Protein AF-A0A841BUG1-F1 (afdb_monomer_lite)

Sequence (80 aa):
MTTTPMESPVRQARLSHGWELVELALRVKFIADALGETTPKVGDLVTSLFLWENQREQVPTSYEALLDLVFDAYTRRVPA

Radius of gyration: 13.22 Å; chains: 1; bounding box: 41×25×34 Å

Structure (mmCIF, N/CA/C/O backbone):
data_AF-A0A841BUG1-F1
#
_entry.id   AF-A0A841BUG1-F1
#
loop_
_atom_site.group_PDB
_atom_site.id
_atom_site.type_symbol
_atom_site.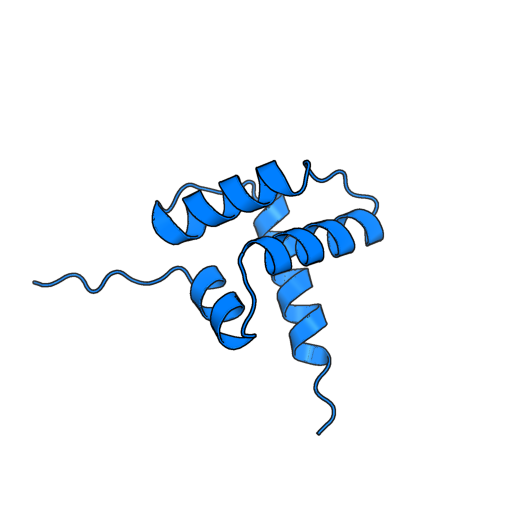label_atom_id
_atom_site.label_alt_id
_atom_site.label_comp_id
_atom_site.label_asym_id
_atom_site.label_entity_id
_atom_site.label_seq_id
_atom_site.pdbx_PDB_ins_code
_atom_site.Cartn_x
_atom_site.Cartn_y
_atom_site.Cartn_z
_atom_site.occupancy
_atom_site.B_iso_or_equiv
_atom_site.auth_seq_id
_atom_site.auth_comp_id
_atom_site.auth_asym_id
_atom_site.auth_atom_id
_atom_site.pdbx_PDB_model_num
ATOM 1 N N . MET A 1 1 ? 29.378 -17.245 -8.398 1.00 34.91 1 MET A N 1
ATOM 2 C CA . MET A 1 1 ? 27.914 -17.402 -8.494 1.00 34.91 1 MET A CA 1
ATOM 3 C C . MET A 1 1 ? 27.311 -16.049 -8.176 1.00 34.91 1 MET A C 1
ATOM 5 O O . MET A 1 1 ? 27.348 -15.637 -7.027 1.00 34.91 1 MET A O 1
ATOM 9 N N . THR A 1 2 ? 26.893 -15.299 -9.189 1.00 37.19 2 THR A N 1
ATOM 10 C CA . THR A 1 2 ? 26.181 -14.032 -9.004 1.00 37.19 2 THR A CA 1
ATOM 11 C C . THR A 1 2 ? 24.749 -14.386 -8.633 1.00 37.19 2 THR A C 1
ATOM 13 O O . THR A 1 2 ? 23.975 -14.822 -9.479 1.00 37.19 2 THR A O 1
ATOM 16 N N . THR A 1 3 ? 24.411 -14.294 -7.350 1.00 47.75 3 THR A N 1
ATOM 17 C CA . THR A 1 3 ? 23.022 -14.322 -6.902 1.00 47.75 3 THR A CA 1
ATOM 18 C C . THR A 1 3 ? 22.342 -13.091 -7.484 1.00 47.75 3 THR A C 1
ATOM 20 O O . THR A 1 3 ? 22.513 -11.984 -6.980 1.00 47.75 3 THR A O 1
ATOM 23 N N . THR A 1 4 ? 21.609 -13.259 -8.586 1.00 49.50 4 THR A N 1
ATOM 24 C CA . THR A 1 4 ? 20.671 -12.236 -9.052 1.00 49.50 4 THR A CA 1
ATOM 25 C C . THR A 1 4 ? 19.796 -11.876 -7.855 1.00 49.50 4 THR A C 1
ATOM 27 O O . THR A 1 4 ? 19.213 -12.788 -7.259 1.00 49.50 4 THR A O 1
ATOM 30 N N . PRO A 1 5 ? 19.739 -10.605 -7.423 1.00 53.56 5 PRO A N 1
ATOM 31 C CA . PRO A 1 5 ? 18.841 -10.236 -6.349 1.00 53.56 5 PRO A CA 1
ATOM 32 C C . PRO A 1 5 ? 17.429 -10.546 -6.837 1.00 53.56 5 PRO A C 1
ATOM 34 O O . PRO A 1 5 ? 16.928 -9.896 -7.746 1.00 53.56 5 PRO A O 1
ATOM 37 N N . MET A 1 6 ? 16.821 -11.590 -6.275 1.00 55.78 6 MET A N 1
ATOM 38 C CA . MET A 1 6 ? 15.415 -11.893 -6.498 1.00 55.78 6 MET A CA 1
ATOM 39 C C . MET A 1 6 ? 14.645 -10.678 -5.976 1.00 55.78 6 MET A C 1
ATOM 41 O O . MET A 1 6 ? 14.690 -10.390 -4.772 1.00 55.78 6 MET A O 1
ATOM 45 N N . GLU A 1 7 ? 14.110 -9.887 -6.906 1.00 64.50 7 GLU A N 1
ATOM 46 C CA . GLU A 1 7 ? 13.356 -8.672 -6.616 1.00 64.50 7 GLU A CA 1
ATOM 47 C C . GLU A 1 7 ? 12.096 -9.036 -5.826 1.00 64.50 7 GLU A C 1
ATOM 49 O O . GLU A 1 7 ? 11.518 -10.105 -6.025 1.00 64.50 7 GLU A O 1
ATOM 54 N N . SER A 1 8 ? 11.678 -8.163 -4.904 1.00 75.19 8 SER A N 1
ATOM 55 C CA . SER A 1 8 ? 10.431 -8.367 -4.162 1.00 75.19 8 SER A CA 1
ATOM 56 C C . SER A 1 8 ? 9.248 -8.465 -5.145 1.00 75.19 8 SER A C 1
ATOM 58 O O . SER A 1 8 ? 9.092 -7.556 -5.967 1.00 75.19 8 SER A O 1
ATOM 60 N N . PRO A 1 9 ? 8.392 -9.505 -5.067 1.00 79.88 9 PRO A N 1
ATOM 61 C CA . PRO A 1 9 ? 7.203 -9.627 -5.916 1.00 79.88 9 PRO A CA 1
ATOM 62 C C . PRO A 1 9 ? 6.289 -8.398 -5.847 1.00 79.88 9 PRO A C 1
ATOM 64 O O . PRO A 1 9 ? 5.733 -7.979 -6.858 1.00 79.88 9 PRO A O 1
ATOM 67 N N . VAL A 1 10 ? 6.200 -7.760 -4.675 1.00 82.44 10 VAL A N 1
ATOM 68 C CA . VAL A 1 10 ? 5.423 -6.527 -4.477 1.00 82.44 10 VAL A CA 1
ATOM 69 C C . VAL A 1 10 ? 6.039 -5.348 -5.217 1.00 82.44 10 VAL A C 1
ATOM 71 O O . VAL A 1 10 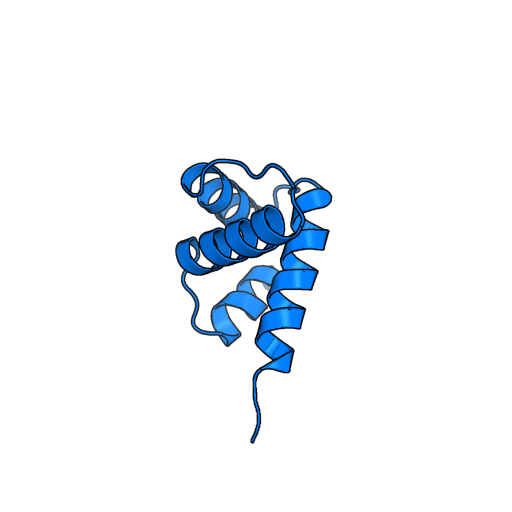? 5.313 -4.581 -5.849 1.00 82.44 10 VAL A O 1
ATOM 74 N N . ARG A 1 11 ? 7.374 -5.240 -5.222 1.00 87.31 11 ARG A N 1
ATOM 75 C CA . ARG A 1 11 ? 8.077 -4.224 -6.013 1.00 87.31 11 ARG A CA 1
ATOM 76 C C . ARG A 1 11 ? 7.794 -4.410 -7.501 1.00 87.31 11 ARG A C 1
ATOM 78 O O . ARG A 1 11 ? 7.489 -3.438 -8.184 1.00 87.31 11 ARG A O 1
ATOM 85 N N . GLN A 1 12 ? 7.868 -5.645 -7.999 1.00 87.00 12 GLN A N 1
ATOM 86 C CA . GLN A 1 12 ? 7.578 -5.943 -9.403 1.00 87.00 12 GLN A CA 1
ATOM 87 C C . GLN A 1 12 ? 6.122 -5.628 -9.760 1.00 87.00 12 GLN A C 1
ATOM 89 O O . GLN A 1 12 ? 5.878 -4.940 -10.749 1.00 87.00 12 GLN A O 1
ATOM 94 N N . ALA A 1 13 ? 5.165 -6.050 -8.929 1.00 86.75 13 ALA A N 1
ATOM 95 C CA . ALA A 1 13 ? 3.749 -5.759 -9.125 1.00 86.75 13 ALA A CA 1
ATOM 96 C C . ALA A 1 13 ? 3.481 -4.246 -9.142 1.00 86.75 13 ALA A C 1
ATOM 98 O O . ALA A 1 13 ? 2.893 -3.729 -10.093 1.00 86.75 13 ALA A O 1
ATOM 99 N N . ARG A 1 14 ? 3.996 -3.503 -8.155 1.00 91.69 14 ARG A N 1
ATOM 100 C CA . ARG A 1 14 ? 3.871 -2.041 -8.083 1.00 91.69 14 ARG A CA 1
ATOM 101 C C . ARG A 1 14 ? 4.430 -1.353 -9.332 1.00 91.69 14 ARG A C 1
ATOM 103 O O . ARG A 1 14 ? 3.750 -0.518 -9.926 1.00 91.69 14 ARG A O 1
ATOM 110 N N . LEU A 1 15 ? 5.645 -1.719 -9.743 1.00 90.50 15 LEU A N 1
ATOM 111 C CA . LEU A 1 15 ? 6.287 -1.156 -10.933 1.00 90.50 15 LEU A CA 1
ATOM 112 C C . LEU A 1 15 ? 5.539 -1.524 -12.222 1.00 90.50 15 LEU A C 1
ATOM 114 O O . LEU A 1 15 ? 5.458 -0.692 -13.120 1.00 90.50 15 LEU A O 1
ATOM 118 N N . SER A 1 16 ? 4.937 -2.714 -12.303 1.00 90.31 16 SER A N 1
ATOM 119 C CA . SER A 1 16 ? 4.122 -3.122 -13.458 1.00 90.31 16 SER A CA 1
ATOM 120 C C . SER A 1 16 ? 2.869 -2.258 -13.642 1.00 90.31 16 SER A C 1
ATOM 122 O O . SER A 1 16 ? 2.431 -2.036 -14.768 1.00 90.31 16 SER A O 1
ATOM 124 N N . HIS A 1 17 ? 2.339 -1.703 -12.550 1.00 88.31 17 HIS A N 1
ATOM 125 C CA . HIS A 1 17 ? 1.248 -0.734 -12.585 1.00 88.31 17 HIS A CA 1
ATOM 126 C C . HIS A 1 17 ? 1.720 0.723 -12.754 1.00 88.31 17 HIS A C 1
ATOM 128 O O . HIS A 1 17 ? 0.886 1.628 -12.802 1.00 88.31 17 HIS A O 1
ATOM 134 N N . GLY A 1 18 ? 3.035 0.965 -12.824 1.00 92.69 18 GLY A N 1
ATOM 135 C CA . GLY A 1 18 ? 3.616 2.306 -12.903 1.00 92.69 18 GLY A CA 1
ATOM 136 C C . GLY A 1 18 ? 3.431 3.133 -11.631 1.00 92.69 18 GLY A C 1
ATOM 137 O O . GLY A 1 18 ? 3.401 4.355 -11.715 1.00 92.69 18 GLY A O 1
ATOM 138 N N . TRP A 1 19 ? 3.256 2.486 -10.473 1.00 94.12 19 TRP A N 1
ATOM 139 C CA . TRP A 1 19 ? 2.995 3.187 -9.217 1.00 94.12 19 TRP A CA 1
ATOM 140 C C . TRP A 1 19 ? 4.276 3.551 -8.477 1.00 94.12 19 TRP A C 1
ATOM 142 O O . TRP A 1 19 ? 5.173 2.723 -8.294 1.00 94.12 19 TRP A O 1
ATOM 152 N N . GLU A 1 20 ? 4.302 4.750 -7.917 1.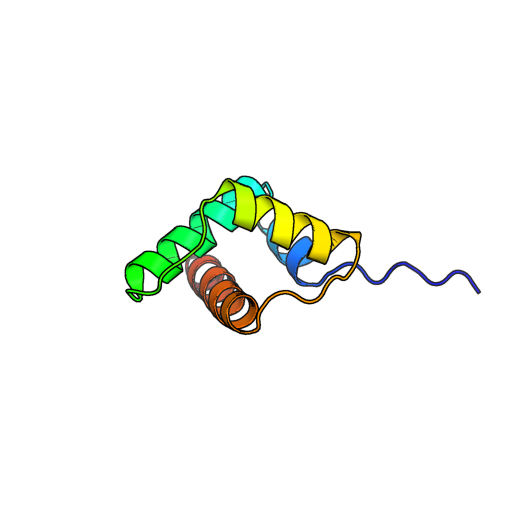00 94.44 20 GLU A N 1
ATOM 153 C CA . GLU A 1 20 ? 5.253 5.135 -6.884 1.00 94.44 20 GLU A CA 1
ATOM 154 C C . GLU A 1 20 ? 4.922 4.468 -5.540 1.00 94.44 20 GLU A C 1
ATOM 156 O O . GLU A 1 20 ? 3.809 4.004 -5.279 1.00 94.44 20 GLU A O 1
ATOM 161 N N . LEU A 1 21 ? 5.895 4.415 -4.631 1.00 92.62 21 LEU A N 1
ATOM 162 C CA . LEU A 1 21 ? 5.705 3.744 -3.340 1.00 92.62 21 LEU A CA 1
ATOM 163 C C . LEU A 1 21 ? 4.613 4.410 -2.482 1.00 92.62 21 LEU A C 1
ATOM 165 O O . LEU A 1 21 ? 3.818 3.732 -1.832 1.00 92.62 21 LEU A O 1
ATOM 169 N N . VAL A 1 22 ? 4.531 5.744 -2.533 1.00 95.12 22 VAL A N 1
ATOM 170 C CA . VAL A 1 22 ? 3.467 6.520 -1.873 1.00 95.12 22 VAL A CA 1
ATOM 171 C C . VAL A 1 22 ? 2.085 6.198 -2.439 1.00 95.12 22 VAL A C 1
ATOM 173 O O . VAL A 1 22 ? 1.103 6.150 -1.702 1.00 95.12 22 VAL A O 1
ATOM 176 N N . GLU A 1 23 ? 2.005 5.915 -3.734 1.00 95.38 23 GLU A N 1
ATOM 177 C CA . GLU A 1 23 ? 0.762 5.570 -4.408 1.00 95.38 23 GLU A CA 1
ATOM 178 C C . GLU A 1 23 ? 0.266 4.182 -3.996 1.00 95.38 23 GLU A C 1
ATOM 180 O O . GLU A 1 23 ? -0.941 4.001 -3.804 1.00 95.38 23 GLU A O 1
ATOM 185 N N . LEU A 1 24 ? 1.177 3.224 -3.797 1.00 93.31 24 LEU A N 1
ATOM 186 C CA . LEU A 1 24 ? 0.846 1.928 -3.203 1.00 93.31 24 LEU A CA 1
ATOM 187 C C . LEU A 1 24 ? 0.365 2.094 -1.755 1.00 93.31 24 LEU A C 1
ATOM 189 O O . LEU A 1 24 ? -0.689 1.571 -1.401 1.00 93.31 24 LEU A O 1
ATOM 193 N N . ALA A 1 25 ? 1.077 2.875 -0.938 1.00 93.75 25 ALA A N 1
ATOM 194 C CA . ALA A 1 25 ? 0.698 3.121 0.454 1.00 93.75 25 ALA A CA 1
ATOM 195 C C . ALA A 1 25 ? -0.699 3.758 0.586 1.00 93.75 25 ALA A C 1
ATOM 197 O O . ALA A 1 25 ? -1.486 3.359 1.443 1.00 93.75 25 ALA A O 1
ATOM 198 N N . LEU A 1 26 ? -1.041 4.709 -0.290 1.00 94.38 26 LEU A N 1
ATOM 199 C CA . LEU A 1 26 ? -2.377 5.312 -0.338 1.00 94.38 26 LEU A CA 1
ATOM 200 C C . LEU A 1 26 ? -3.466 4.293 -0.697 1.00 94.38 26 LEU A C 1
ATOM 202 O O . LEU A 1 26 ? -4.549 4.331 -0.115 1.00 94.38 26 LEU A O 1
ATOM 206 N N . ARG A 1 27 ? -3.189 3.364 -1.620 1.00 93.94 27 ARG A N 1
A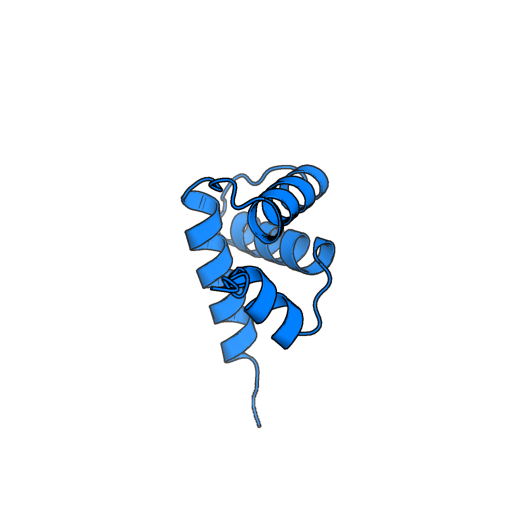TOM 207 C CA . ARG A 1 27 ? -4.132 2.298 -2.002 1.00 93.94 27 ARG A CA 1
ATOM 208 C C . ARG A 1 27 ? -4.336 1.290 -0.877 1.00 93.94 27 ARG A C 1
ATOM 210 O O . ARG A 1 27 ? -5.478 0.941 -0.599 1.00 93.94 27 ARG A O 1
ATOM 217 N N . VAL A 1 28 ? -3.258 0.885 -0.201 1.00 92.00 28 VAL A N 1
ATOM 218 C CA . VAL A 1 28 ? -3.323 0.032 0.999 1.00 92.00 28 VAL A CA 1
ATOM 219 C C . VAL A 1 28 ? -4.177 0.699 2.069 1.00 92.00 28 VAL A C 1
ATOM 221 O O . VAL A 1 28 ? -5.103 0.080 2.585 1.00 92.00 28 VAL A O 1
ATOM 224 N N . LYS A 1 29 ? -3.926 1.985 2.344 1.00 92.31 29 LYS A N 1
ATOM 225 C CA . LYS A 1 29 ? -4.731 2.754 3.292 1.00 92.31 29 LYS A CA 1
ATOM 226 C C . LYS A 1 29 ? -6.208 2.779 2.899 1.00 92.31 29 LYS A C 1
ATOM 228 O O . LYS A 1 29 ? -7.059 2.514 3.737 1.00 92.31 29 LYS A O 1
ATOM 233 N N . PHE A 1 30 ? -6.509 3.075 1.637 1.00 92.12 30 PHE A N 1
ATOM 234 C CA . PHE A 1 30 ? -7.884 3.128 1.149 1.00 92.12 30 PHE A CA 1
ATOM 235 C C . PHE A 1 30 ? -8.619 1.793 1.329 1.00 92.12 30 PHE A C 1
ATOM 237 O O . PHE A 1 30 ? -9.756 1.783 1.793 1.00 92.12 30 PHE A O 1
ATOM 244 N N . ILE A 1 31 ? -7.977 0.671 0.984 1.00 91.88 31 ILE A N 1
ATOM 245 C CA . ILE A 1 31 ? -8.572 -0.662 1.149 1.00 91.88 31 ILE A CA 1
ATOM 246 C C . ILE A 1 31 ? -8.778 -0.990 2.627 1.00 91.88 31 ILE A C 1
ATOM 248 O O . ILE A 1 31 ? -9.861 -1.431 2.994 1.00 91.88 31 ILE A O 1
ATOM 252 N N . ALA A 1 32 ? -7.795 -0.720 3.485 1.00 90.94 32 ALA A N 1
ATOM 253 C CA . ALA A 1 32 ? -7.947 -0.946 4.918 1.00 90.94 32 ALA A CA 1
ATOM 254 C C . ALA A 1 32 ? -9.082 -0.109 5.524 1.00 90.94 32 ALA A C 1
ATOM 256 O O . ALA A 1 32 ? -9.921 -0.646 6.243 1.00 90.94 32 ALA A O 1
ATOM 257 N N . ASP A 1 33 ? -9.162 1.178 5.172 1.00 91.12 33 ASP A N 1
ATOM 258 C CA . ASP A 1 33 ? -10.240 2.063 5.619 1.00 91.12 33 ASP A CA 1
ATOM 259 C C . ASP A 1 33 ? -11.611 1.538 5.138 1.00 91.12 33 ASP A C 1
ATOM 261 O O . ASP A 1 33 ? -12.581 1.552 5.895 1.00 91.12 33 ASP A O 1
ATOM 265 N N . ALA A 1 34 ? -11.695 1.013 3.908 1.00 90.38 34 ALA A N 1
ATOM 266 C CA . ALA A 1 34 ? -12.914 0.406 3.366 1.00 90.38 34 ALA A CA 1
ATOM 267 C C . ALA A 1 34 ? -13.324 -0.896 4.082 1.00 90.38 34 ALA A C 1
ATOM 269 O O . ALA A 1 34 ? -14.510 -1.223 4.121 1.00 90.38 34 ALA A O 1
ATOM 270 N N . LEU A 1 35 ? -12.365 -1.619 4.665 1.00 90.00 35 LEU A N 1
ATOM 271 C CA . LEU A 1 35 ? -12.595 -2.811 5.488 1.00 90.00 35 LEU A CA 1
ATOM 272 C C . LEU A 1 35 ? -12.864 -2.476 6.966 1.00 90.00 35 LEU A C 1
ATOM 274 O O . LEU A 1 35 ? -13.166 -3.373 7.750 1.00 90.00 35 LEU A O 1
ATOM 278 N N . GLY A 1 36 ? -12.774 -1.200 7.360 1.00 90.44 36 GLY A N 1
ATOM 279 C CA . GLY A 1 36 ? -12.868 -0.780 8.759 1.00 90.44 36 GLY A CA 1
ATOM 280 C C . GLY A 1 36 ? -11.636 -1.149 9.593 1.00 90.44 36 GLY A C 1
ATOM 281 O O . GLY A 1 36 ? -11.710 -1.166 10.823 1.00 90.44 36 GLY A O 1
ATOM 282 N N . GLU A 1 37 ? -10.509 -1.451 8.947 1.00 87.94 37 GLU A N 1
ATOM 283 C CA . GLU A 1 37 ? -9.249 -1.768 9.608 1.00 87.94 37 GLU A CA 1
ATOM 284 C C . GLU A 1 37 ? -8.463 -0.503 9.958 1.00 87.94 37 GLU A C 1
ATOM 286 O O . GLU A 1 37 ? -8.469 0.499 9.242 1.00 87.94 37 GLU A O 1
ATOM 291 N N . THR A 1 38 ? -7.724 -0.554 11.067 1.00 82.19 38 THR A N 1
ATOM 292 C CA . THR A 1 38 ? -6.810 0.536 11.418 1.00 82.19 38 THR A CA 1
ATOM 293 C C . THR A 1 38 ? -5.500 0.362 10.664 1.00 82.19 38 THR A C 1
ATOM 295 O O . THR A 1 38 ? -4.770 -0.598 10.899 1.00 82.19 38 THR A O 1
ATOM 298 N N . THR A 1 39 ? -5.163 1.322 9.807 1.00 78.62 39 THR A N 1
ATOM 299 C CA . THR A 1 39 ? -3.826 1.420 9.208 1.00 78.62 39 THR A CA 1
ATOM 300 C C . THR A 1 39 ? -2.977 2.496 9.877 1.00 78.62 39 THR A C 1
ATOM 302 O O . THR A 1 39 ? -3.517 3.477 10.400 1.00 78.62 39 THR A O 1
ATOM 305 N N . PRO A 1 40 ? -1.638 2.362 9.848 1.00 79.31 40 PRO A N 1
ATOM 306 C CA . PRO A 1 40 ? -0.755 3.456 10.219 1.00 79.31 40 PRO A CA 1
ATOM 307 C C . PRO A 1 40 ? -0.936 4.668 9.311 1.00 79.31 40 PRO A C 1
ATOM 309 O O . PRO A 1 40 ? -1.587 4.631 8.262 1.00 79.31 40 PRO A O 1
ATOM 312 N N . LYS A 1 41 ? -0.258 5.756 9.678 1.00 88.31 41 LYS A N 1
ATOM 313 C CA . LYS A 1 41 ? -0.131 6.910 8.794 1.00 88.31 41 LYS A CA 1
ATOM 314 C C . LYS A 1 41 ? 0.559 6.487 7.497 1.00 88.31 41 LYS A C 1
ATOM 316 O O . LYS A 1 41 ? 1.445 5.637 7.489 1.00 88.31 41 LYS A O 1
ATOM 321 N N . VAL A 1 42 ? 0.201 7.150 6.398 1.00 89.50 42 VAL A N 1
ATOM 322 C CA . VAL A 1 42 ? 0.750 6.858 5.062 1.00 89.50 42 VAL A CA 1
ATOM 323 C C . VAL A 1 42 ? 2.284 6.905 5.048 1.00 89.50 42 VAL A C 1
ATOM 325 O O . VAL A 1 42 ? 2.901 6.068 4.404 1.00 89.50 42 VAL A O 1
ATOM 328 N N . GLY A 1 43 ? 2.911 7.825 5.791 1.00 89.25 43 GLY A N 1
ATOM 329 C CA . GLY A 1 43 ? 4.376 7.891 5.895 1.00 89.25 43 GLY A CA 1
ATOM 330 C C . GLY A 1 43 ? 5.014 6.638 6.510 1.00 89.25 43 GLY A C 1
ATOM 331 O O . GLY A 1 43 ? 6.055 6.181 6.036 1.00 89.25 43 GLY A O 1
ATOM 332 N N . ASP A 1 44 ? 4.362 6.038 7.508 1.00 90.06 44 ASP A N 1
ATOM 333 C CA . ASP A 1 44 ? 4.835 4.803 8.139 1.00 90.06 44 ASP A CA 1
ATOM 334 C C . ASP A 1 44 ? 4.665 3.621 7.174 1.00 90.06 44 ASP A C 1
ATOM 336 O O . ASP A 1 44 ? 5.583 2.822 7.013 1.00 90.06 44 ASP A O 1
ATOM 340 N N . LEU A 1 45 ? 3.540 3.567 6.447 1.00 89.12 45 LEU A N 1
ATOM 341 C CA . LEU A 1 45 ? 3.306 2.569 5.395 1.00 89.12 45 LEU A CA 1
ATOM 342 C C . LEU A 1 45 ? 4.364 2.641 4.289 1.00 89.12 45 LEU A C 1
ATOM 344 O O . LEU A 1 45 ? 4.911 1.613 3.901 1.00 89.12 45 LEU A O 1
ATOM 348 N N . VAL A 1 46 ? 4.690 3.844 3.806 1.00 92.50 46 VAL A N 1
ATOM 349 C CA . VAL A 1 46 ? 5.755 4.038 2.809 1.00 92.50 46 VAL A CA 1
ATOM 350 C C . VAL A 1 46 ? 7.086 3.506 3.332 1.00 92.50 46 VAL A C 1
ATOM 352 O O . VAL A 1 46 ? 7.792 2.813 2.603 1.00 92.50 46 VAL A O 1
ATOM 355 N N . THR A 1 47 ? 7.415 3.781 4.594 1.00 91.31 47 THR A N 1
ATOM 356 C CA . THR A 1 47 ? 8.663 3.316 5.209 1.00 91.31 47 THR A CA 1
ATOM 357 C C . THR A 1 47 ? 8.698 1.791 5.311 1.00 91.31 47 THR A C 1
ATOM 359 O O . THR A 1 47 ? 9.665 1.175 4.869 1.00 91.31 47 THR A O 1
ATOM 362 N N . SER A 1 48 ? 7.632 1.162 5.815 1.00 88.25 48 SER A N 1
ATOM 363 C CA . SER A 1 48 ? 7.542 -0.300 5.908 1.00 88.25 48 SER A CA 1
ATOM 364 C C . SER A 1 48 ? 7.631 -0.974 4.538 1.00 88.25 48 SER A C 1
ATOM 366 O O . SER A 1 48 ? 8.378 -1.936 4.373 1.00 88.25 48 SER A O 1
ATOM 368 N N . LEU A 1 49 ? 6.924 -0.448 3.534 1.00 88.62 49 LEU A N 1
ATOM 369 C CA . LEU A 1 49 ? 6.983 -0.971 2.169 1.00 88.62 49 LEU A CA 1
ATOM 370 C C . LEU A 1 49 ? 8.381 -0.791 1.563 1.00 88.62 49 LEU A C 1
ATOM 372 O O . LEU A 1 49 ? 8.880 -1.699 0.906 1.00 88.62 49 LEU A O 1
ATOM 376 N N . PHE A 1 50 ? 9.053 0.335 1.822 1.00 90.31 50 PHE A N 1
ATOM 377 C CA . PHE A 1 50 ? 10.419 0.570 1.352 1.00 90.31 50 PHE A CA 1
ATOM 378 C C . PHE A 1 50 ? 11.396 -0.455 1.934 1.00 90.31 50 PHE A C 1
ATOM 380 O O . PHE A 1 50 ? 12.182 -1.051 1.191 1.00 90.31 50 PHE A O 1
ATOM 387 N N . LEU A 1 51 ? 11.345 -0.665 3.253 1.00 88.06 51 LEU A N 1
ATOM 388 C CA . LEU A 1 51 ? 12.201 -1.620 3.957 1.00 88.06 51 LEU A CA 1
ATOM 389 C C . LEU A 1 51 ? 11.948 -3.046 3.474 1.00 88.06 51 LEU A C 1
ATOM 391 O O . LEU A 1 51 ? 12.888 -3.801 3.237 1.00 88.06 51 LEU A O 1
ATOM 395 N N . TRP A 1 52 ? 10.699 -3.408 3.218 1.00 85.00 52 TRP A N 1
ATOM 396 C CA . TRP A 1 52 ? 10.389 -4.727 2.690 1.00 85.00 52 TRP A CA 1
ATOM 397 C C . TRP A 1 52 ? 10.856 -4.924 1.246 1.00 85.00 52 TRP A C 1
ATOM 399 O O . TRP A 1 52 ? 11.505 -5.925 0.939 1.00 85.00 52 TRP A O 1
ATOM 409 N N . GLU A 1 53 ? 10.599 -3.953 0.362 1.00 86.88 53 GLU A N 1
ATOM 410 C CA . GLU A 1 53 ? 11.005 -4.028 -1.045 1.00 86.88 53 GLU A CA 1
ATOM 411 C C . GLU A 1 53 ? 12.530 -4.064 -1.229 1.00 86.88 53 GLU A C 1
ATOM 413 O O . GLU A 1 53 ? 13.012 -4.688 -2.179 1.00 86.88 53 GLU A O 1
ATOM 418 N N . ASN A 1 54 ? 13.289 -3.394 -0.351 1.00 84.94 54 ASN A N 1
ATOM 419 C CA . ASN A 1 54 ? 14.726 -3.159 -0.541 1.00 84.94 54 ASN A CA 1
ATOM 420 C C . ASN A 1 54 ? 15.621 -3.882 0.470 1.00 84.94 54 ASN A C 1
ATOM 422 O O . ASN A 1 54 ? 16.739 -4.261 0.128 1.00 84.94 54 ASN A O 1
ATOM 426 N N . GLN A 1 55 ? 15.152 -4.079 1.700 1.00 82.62 55 GLN A N 1
ATOM 427 C CA . GLN A 1 55 ? 15.917 -4.686 2.795 1.00 82.62 55 GLN A CA 1
ATOM 428 C C . GLN A 1 55 ? 15.372 -6.057 3.220 1.00 82.62 55 GLN A C 1
ATOM 430 O O . GLN A 1 55 ? 15.982 -6.714 4.058 1.00 82.62 55 GLN A O 1
ATOM 435 N N . ARG A 1 56 ? 14.279 -6.531 2.597 1.00 75.69 56 ARG A N 1
ATOM 436 C CA . ARG A 1 56 ? 13.617 -7.814 2.903 1.00 75.69 56 ARG A CA 1
ATOM 437 C C . ARG A 1 56 ? 13.184 -7.944 4.368 1.00 75.69 56 ARG A C 1
ATOM 439 O O . ARG A 1 56 ? 13.122 -9.056 4.891 1.00 75.69 56 ARG A O 1
ATOM 446 N N . GLU A 1 57 ? 12.883 -6.826 5.026 1.00 80.31 57 GLU A N 1
ATOM 447 C CA . GLU A 1 57 ? 12.262 -6.866 6.351 1.00 80.31 57 GLU A CA 1
ATOM 448 C C . GLU A 1 57 ? 10.881 -7.516 6.277 1.00 80.31 57 GLU A C 1
ATOM 450 O O . GLU A 1 57 ? 10.146 -7.301 5.317 1.00 80.31 57 GLU A O 1
ATOM 455 N N . GLN A 1 58 ? 10.510 -8.307 7.285 1.00 74.50 58 GLN A N 1
ATOM 456 C CA . GLN A 1 58 ? 9.148 -8.827 7.367 1.00 74.50 58 GLN A CA 1
ATOM 457 C C . GLN A 1 58 ? 8.175 -7.681 7.633 1.00 74.50 58 GLN A C 1
ATOM 459 O O . GLN A 1 58 ? 8.319 -6.942 8.607 1.00 74.50 58 GLN A O 1
ATOM 464 N N . VAL A 1 59 ? 7.158 -7.563 6.785 1.00 72.62 59 VAL A N 1
ATOM 465 C CA . VAL A 1 59 ? 5.987 -6.740 7.086 1.00 72.62 59 VAL A CA 1
ATOM 466 C C . VAL A 1 59 ? 5.028 -7.517 7.989 1.00 72.62 59 VAL A C 1
ATOM 468 O O . VAL A 1 59 ? 5.024 -8.750 7.973 1.00 72.62 59 VAL A O 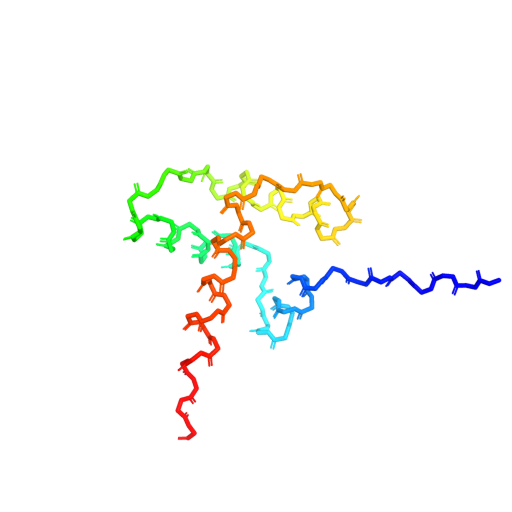1
ATOM 471 N N . PRO A 1 60 ? 4.191 -6.827 8.781 1.00 75.94 60 PRO A N 1
ATOM 472 C CA . PRO A 1 60 ? 3.091 -7.478 9.479 1.00 75.94 60 PRO A CA 1
ATOM 473 C C . PRO A 1 60 ? 2.211 -8.270 8.501 1.00 75.94 60 PRO A C 1
ATOM 475 O O . PRO A 1 60 ? 1.887 -7.770 7.426 1.00 75.94 60 PRO A O 1
ATOM 478 N N . THR A 1 61 ? 1.758 -9.465 8.892 1.00 74.75 61 THR A N 1
ATOM 479 C CA . THR A 1 61 ? 0.896 -10.332 8.059 1.00 74.75 61 THR A CA 1
ATOM 480 C C . THR A 1 61 ? -0.380 -9.629 7.584 1.00 74.75 61 THR A C 1
ATOM 482 O O . THR A 1 61 ? -0.878 -9.905 6.497 1.00 74.75 61 THR A O 1
ATOM 485 N N . SER A 1 62 ? -0.897 -8.672 8.362 1.00 74.50 62 SER A N 1
ATOM 486 C CA . SER A 1 62 ? -2.039 -7.848 7.952 1.00 74.50 62 SER A CA 1
ATOM 487 C C . SER A 1 62 ? -1.765 -7.038 6.680 1.00 74.50 62 SER A C 1
ATOM 489 O O . SER A 1 62 ? -2.678 -6.815 5.893 1.00 74.50 62 SER A O 1
ATOM 491 N N . TYR A 1 63 ? -0.521 -6.625 6.425 1.00 79.44 63 TYR A N 1
ATOM 492 C CA . TYR A 1 63 ? -0.188 -5.867 5.217 1.00 79.44 63 TYR A CA 1
ATOM 493 C C . TYR A 1 63 ? -0.117 -6.751 3.986 1.00 79.44 63 TYR A C 1
ATOM 495 O O . TYR A 1 63 ? -0.524 -6.298 2.923 1.00 79.44 63 TYR A O 1
ATOM 503 N N . GLU A 1 64 ? 0.351 -7.992 4.117 1.00 82.50 64 GLU A N 1
ATOM 504 C CA . GLU A 1 64 ? 0.358 -8.949 3.004 1.00 82.50 64 GLU A CA 1
ATOM 505 C C . GLU A 1 64 ? -1.067 -9.169 2.486 1.00 82.50 64 GLU A C 1
ATOM 507 O O . GLU A 1 64 ? -1.324 -8.981 1.299 1.00 82.50 64 GLU A O 1
ATOM 512 N N . ALA A 1 65 ? -2.020 -9.421 3.390 1.00 86.38 65 ALA A N 1
ATOM 513 C CA . ALA A 1 65 ? -3.428 -9.574 3.028 1.00 86.38 65 ALA A CA 1
ATOM 514 C C . ALA A 1 65 ? -4.012 -8.306 2.374 1.00 86.38 65 ALA A C 1
ATOM 516 O O . ALA A 1 65 ? -4.709 -8.388 1.362 1.00 86.38 65 ALA A O 1
ATOM 517 N N . LEU A 1 66 ? -3.708 -7.120 2.914 1.00 88.19 66 LEU A N 1
ATOM 518 C CA . LEU A 1 66 ? -4.157 -5.854 2.326 1.00 88.19 66 LEU A CA 1
ATOM 519 C C . LEU A 1 66 ? -3.559 -5.613 0.937 1.00 88.19 66 LEU A C 1
ATOM 521 O O . LEU A 1 66 ? -4.235 -5.073 0.064 1.00 88.19 66 LEU A O 1
ATOM 525 N N . LEU A 1 67 ? -2.307 -5.999 0.713 1.00 89.00 67 LEU A N 1
ATOM 526 C CA . LEU A 1 67 ? -1.641 -5.846 -0.576 1.00 89.00 67 LEU A CA 1
ATOM 527 C C . LEU A 1 67 ? -2.195 -6.792 -1.628 1.00 89.00 67 LEU A C 1
ATOM 529 O O . LEU A 1 67 ? -2.421 -6.350 -2.752 1.00 89.00 67 LEU A O 1
ATOM 533 N N . ASP A 1 68 ? -2.470 -8.043 -1.265 1.00 88.94 68 ASP A N 1
ATOM 534 C CA . ASP A 1 68 ? -3.152 -8.983 -2.152 1.00 88.94 68 ASP A CA 1
ATOM 535 C C . ASP A 1 68 ? -4.509 -8.417 -2.587 1.00 88.94 68 ASP A C 1
ATOM 537 O O . ASP A 1 68 ? -4.829 -8.404 -3.776 1.00 88.94 68 ASP A O 1
ATOM 541 N N . LEU A 1 69 ? -5.272 -7.848 -1.647 1.00 89.69 69 LEU A N 1
ATOM 542 C CA . LEU A 1 69 ? -6.542 -7.184 -1.947 1.00 89.69 69 LEU A CA 1
ATOM 543 C C . LEU A 1 69 ? -6.370 -5.942 -2.829 1.00 89.69 69 LEU A C 1
ATOM 545 O O . LEU A 1 69 ? -7.180 -5.715 -3.729 1.00 89.69 69 LEU A O 1
ATOM 549 N N . VAL A 1 70 ? -5.325 -5.138 -2.608 1.00 91.38 70 VAL A N 1
ATOM 550 C CA . VAL A 1 70 ? -4.998 -4.001 -3.480 1.00 91.38 70 VAL A CA 1
ATOM 551 C C . VAL A 1 70 ? -4.705 -4.498 -4.894 1.00 91.38 70 VAL A C 1
ATOM 553 O O . VAL A 1 70 ? -5.338 -4.040 -5.843 1.00 91.38 70 VAL A O 1
ATOM 556 N N . PHE A 1 71 ? -3.784 -5.440 -5.074 1.00 90.25 71 PHE A N 1
ATOM 557 C CA . PHE A 1 71 ? -3.427 -5.900 -6.413 1.00 90.25 71 PHE A CA 1
ATOM 558 C C . PHE A 1 71 ? -4.596 -6.603 -7.109 1.00 90.25 71 PHE A C 1
ATOM 560 O O . PHE A 1 71 ? -4.812 -6.369 -8.297 1.00 90.25 71 PHE A O 1
ATOM 567 N N . ASP A 1 72 ? -5.422 -7.359 -6.387 1.00 89.38 72 ASP A N 1
ATOM 568 C CA . ASP A 1 72 ? -6.641 -7.959 -6.933 1.00 89.38 72 ASP A CA 1
ATOM 569 C C . ASP A 1 72 ? -7.654 -6.893 -7.395 1.00 89.38 72 ASP A C 1
ATOM 571 O O . ASP A 1 72 ? -8.136 -6.926 -8.533 1.00 89.38 72 ASP A O 1
ATOM 575 N N . ALA A 1 73 ? -7.916 -5.881 -6.561 1.00 86.69 73 ALA A N 1
ATOM 576 C CA . ALA A 1 73 ? -8.857 -4.805 -6.870 1.00 86.69 73 ALA A CA 1
ATOM 577 C C . ALA A 1 73 ? -8.445 -3.973 -8.098 1.00 86.69 73 ALA A C 1
ATOM 579 O O . ALA A 1 73 ? -9.308 -3.519 -8.856 1.00 86.69 73 ALA A O 1
ATOM 580 N N . TYR A 1 74 ? -7.141 -3.770 -8.303 1.00 81.25 74 TYR A N 1
ATOM 581 C CA . TYR A 1 74 ? -6.606 -2.959 -9.400 1.00 81.25 74 TYR A CA 1
ATOM 582 C C . TYR A 1 74 ? -6.229 -3.770 -10.649 1.00 81.25 74 TYR A C 1
ATOM 584 O O . TYR A 1 74 ? -6.160 -3.193 -11.733 1.00 81.25 74 TYR A O 1
ATOM 592 N N . THR A 1 75 ? -6.074 -5.091 -10.545 1.00 76.44 75 THR A N 1
ATOM 593 C CA . THR A 1 75 ? -5.915 -5.982 -11.709 1.00 76.44 75 THR A CA 1
ATOM 594 C C . THR A 1 75 ? -7.261 -6.268 -12.378 1.00 76.44 75 THR A C 1
ATOM 596 O O . THR A 1 75 ? -7.360 -6.280 -13.602 1.00 76.44 75 THR A O 1
ATOM 599 N N . ARG A 1 76 ? -8.344 -6.415 -11.599 1.00 65.44 76 ARG A N 1
ATOM 600 C CA . ARG A 1 76 ? -9.695 -6.696 -12.128 1.00 65.44 76 ARG A CA 1
ATOM 601 C C . ARG A 1 76 ? -10.367 -5.514 -12.845 1.00 65.44 76 ARG A C 1
ATOM 603 O O . ARG A 1 76 ? -11.467 -5.671 -13.366 1.00 65.44 76 ARG A O 1
ATOM 610 N N . ARG A 1 77 ? -9.740 -4.332 -12.882 1.00 54.00 77 ARG A N 1
ATOM 611 C CA . ARG A 1 77 ? -10.301 -3.096 -13.464 1.00 54.00 77 ARG A CA 1
ATOM 612 C C . ARG A 1 77 ? -9.803 -2.754 -14.875 1.00 54.00 77 ARG A C 1
ATOM 614 O O . ARG A 1 77 ? -9.924 -1.601 -15.276 1.00 54.00 77 ARG A O 1
ATOM 621 N N . VAL A 1 78 ? -9.319 -3.723 -15.654 1.00 42.69 78 VAL A N 1
ATOM 622 C CA . VAL A 1 78 ? -9.085 -3.527 -17.098 1.00 42.69 78 VAL A CA 1
ATOM 623 C C . VAL A 1 78 ? -10.238 -4.150 -17.901 1.00 42.69 78 VAL A C 1
ATOM 625 O O . VAL A 1 78 ? -10.153 -5.32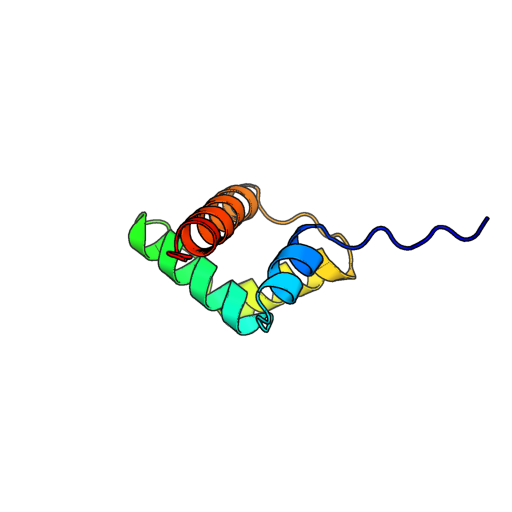3 -18.264 1.00 42.69 78 VAL A O 1
ATOM 628 N N . PRO A 1 79 ? -11.343 -3.428 -18.178 1.00 36.31 79 PRO A N 1
ATOM 629 C CA . PRO A 1 79 ? -12.133 -3.733 -19.360 1.00 36.31 79 PRO A CA 1
ATOM 630 C C . PRO A 1 79 ? -11.277 -3.398 -20.591 1.00 36.31 79 PRO A C 1
ATOM 632 O O . PRO A 1 79 ? -10.670 -2.326 -20.649 1.00 36.31 79 PRO A O 1
ATOM 635 N N . ALA A 1 80 ? -11.184 -4.360 -21.510 1.00 38.84 80 ALA A N 1
ATOM 636 C CA . ALA A 1 80 ? -10.575 -4.189 -22.827 1.00 38.84 80 ALA A CA 1
ATOM 637 C C . ALA A 1 80 ? -11.285 -3.106 -23.654 1.00 38.84 80 ALA A C 1
ATOM 639 O O . ALA A 1 80 ? -12.505 -2.908 -23.441 1.00 38.84 80 ALA A O 1
#

Foldseek 3Di:
DPPPPPFDPLVVLCVVVVHDLLRLLVLLVVQCVVVVHDDDDSVVSSVLVCCCRPVVDDDPPSSVVSSVVSSVVVVVPDDD

Secondary structure (DSSP, 8-state):
--------HHHHHHHHTT--HHHHHHHHHHHHHHTTPPPPPHHHHHHHHHHHHHH-PPPPHHHHHHHHHHHHHHHTT---

pLDDT: mean 81.27, std 15.39, range [34.91, 95.38]

Organism: NCBI:txid643052